Protein AF-W7Y271-F1 (afdb_monomer_lite)

pLDDT: mean 85.47, std 15.24, range [50.41, 98.56]

Structure (mmCIF, N/CA/C/O backbone):
data_AF-W7Y271-F1
#
_entry.id   AF-W7Y271-F1
#
loop_
_atom_site.group_PDB
_atom_site.id
_atom_site.type_symbol
_atom_site.label_atom_id
_atom_site.label_alt_id
_atom_site.label_comp_id
_atom_site.label_asym_id
_atom_site.label_entity_id
_atom_site.label_seq_id
_atom_site.pdbx_PDB_ins_code
_atom_site.Cartn_x
_atom_site.Cartn_y
_atom_site.Cartn_z
_atom_site.occupancy
_atom_site.B_iso_or_equiv
_atom_site.auth_seq_id
_atom_site.auth_comp_id
_atom_site.auth_asym_id
_atom_site.auth_atom_id
_atom_site.pdbx_PDB_model_num
ATOM 1 N N . MET A 1 1 ? -33.314 -39.854 31.613 1.00 50.41 1 MET A N 1
ATOM 2 C CA . MET A 1 1 ? -33.402 -38.382 31.514 1.00 50.41 1 MET A CA 1
ATOM 3 C C . MET A 1 1 ? -32.413 -37.877 30.451 1.00 50.41 1 MET A C 1
ATOM 5 O O . MET A 1 1 ? -31.302 -37.535 30.823 1.00 50.41 1 MET A O 1
ATOM 9 N N . PRO A 1 2 ? -32.744 -37.882 29.140 1.00 54.25 2 PRO A N 1
ATOM 10 C CA . PRO A 1 2 ? -31.857 -37.356 28.090 1.00 54.25 2 PRO A CA 1
ATOM 11 C C . PRO A 1 2 ? -32.349 -36.041 27.446 1.00 54.25 2 PRO A C 1
ATOM 13 O O . PRO A 1 2 ? -31.652 -35.459 26.624 1.00 54.25 2 PRO A O 1
ATOM 16 N N . ALA A 1 3 ? -33.525 -35.533 27.835 1.00 51.41 3 ALA A N 1
ATOM 17 C CA . ALA A 1 3 ? -34.170 -34.383 27.191 1.00 51.41 3 ALA A CA 1
ATOM 18 C C . ALA A 1 3 ? -33.521 -33.014 27.497 1.00 51.41 3 ALA A C 1
ATOM 20 O O . ALA A 1 3 ? -33.899 -32.013 26.899 1.00 51.41 3 ALA A O 1
ATOM 21 N N . MET A 1 4 ? -32.544 -32.951 28.410 1.00 54.25 4 MET A N 1
ATOM 22 C CA . MET A 1 4 ? -31.854 -31.696 28.750 1.00 54.25 4 MET A CA 1
ATOM 23 C C . MET A 1 4 ? -30.697 -31.358 27.798 1.00 54.25 4 MET A C 1
ATOM 25 O O . MET A 1 4 ? -30.295 -30.202 27.723 1.00 54.25 4 MET A O 1
ATOM 29 N N . TRP A 1 5 ? -30.175 -32.333 27.045 1.00 55.41 5 TRP A N 1
ATOM 30 C CA . TRP A 1 5 ? -29.031 -32.119 26.147 1.00 55.41 5 TRP A CA 1
ATOM 31 C C . TRP A 1 5 ? -29.437 -31.639 24.751 1.00 55.41 5 TRP A C 1
ATOM 33 O O . TRP A 1 5 ? -28.717 -30.864 24.129 1.00 55.41 5 TRP A O 1
ATOM 43 N N . THR A 1 6 ? -30.628 -32.018 24.285 1.00 60.03 6 THR A N 1
ATOM 44 C CA . THR A 1 6 ? -31.153 -31.605 22.974 1.00 60.03 6 THR A CA 1
ATOM 45 C C . THR A 1 6 ? -31.549 -30.128 22.930 1.00 60.03 6 THR A C 1
ATOM 47 O O . THR A 1 6 ? -31.514 -29.524 21.863 1.00 60.03 6 THR A O 1
ATOM 50 N N . GLY A 1 7 ? -31.882 -29.526 24.078 1.00 58.91 7 GLY A N 1
ATOM 51 C CA . GLY A 1 7 ? -32.187 -28.095 24.172 1.00 58.91 7 GLY A CA 1
ATOM 52 C C . GLY A 1 7 ? -30.952 -27.202 24.036 1.00 58.91 7 GLY A C 1
ATOM 53 O O . GLY A 1 7 ? -31.026 -26.169 23.385 1.00 58.91 7 GLY A O 1
ATOM 54 N N . LEU A 1 8 ? -29.804 -27.622 24.585 1.00 55.91 8 LEU A N 1
ATOM 55 C CA . LEU A 1 8 ? -28.561 -26.838 24.575 1.00 55.91 8 LEU A CA 1
ATOM 56 C C . LEU A 1 8 ? -27.964 -26.701 23.163 1.00 55.91 8 LEU A C 1
ATOM 58 O O . LEU A 1 8 ? -27.407 -25.663 22.824 1.00 55.91 8 LEU A O 1
ATOM 62 N N . VAL A 1 9 ? -28.112 -27.734 22.327 1.00 61.06 9 VAL A N 1
ATOM 63 C CA . VAL A 1 9 ? -27.599 -27.749 20.945 1.00 61.06 9 VAL A CA 1
ATOM 64 C C . VAL A 1 9 ? -28.416 -26.832 20.025 1.00 61.06 9 VAL A C 1
ATOM 66 O O . VAL A 1 9 ? -27.868 -26.256 19.088 1.00 61.06 9 VAL A O 1
ATOM 69 N N . LEU A 1 10 ? -29.708 -26.634 20.310 1.00 57.09 10 LEU A N 1
ATOM 70 C CA . LEU A 1 10 ? -30.588 -25.794 19.492 1.00 57.09 10 LEU A CA 1
ATOM 71 C C . LEU A 1 10 ? -30.352 -24.289 19.719 1.00 57.09 10 LEU A C 1
ATOM 73 O O . LEU A 1 10 ? -30.566 -23.488 18.812 1.00 57.09 10 LEU A O 1
ATOM 77 N N . THR A 1 11 ? -29.873 -23.892 20.902 1.00 57.78 11 THR A N 1
ATOM 78 C CA . THR A 1 11 ? -29.628 -22.479 21.245 1.00 57.78 11 THR A CA 1
ATOM 79 C C . THR A 1 11 ? -28.359 -21.914 20.600 1.00 57.78 11 THR A C 1
ATOM 81 O O . THR A 1 11 ? -28.270 -20.709 20.382 1.00 57.78 11 THR A O 1
ATOM 84 N N . VAL A 1 12 ? -27.390 -22.770 20.252 1.00 61.66 12 VAL A N 1
ATOM 85 C CA . VAL A 1 12 ? -26.107 -22.363 19.641 1.00 61.66 12 VAL A CA 1
ATOM 86 C C . VAL A 1 12 ? -26.279 -21.872 18.194 1.00 61.66 12 VAL A C 1
ATOM 88 O O . VAL A 1 12 ? -25.456 -21.111 17.702 1.00 61.66 12 VAL A O 1
ATOM 91 N N . PHE A 1 13 ? -27.382 -22.214 17.521 1.00 59.34 13 PHE A N 1
ATOM 92 C CA . PHE A 1 13 ? -27.633 -21.809 16.130 1.00 59.34 13 PHE A CA 1
ATOM 93 C C . PHE A 1 13 ? -28.142 -20.367 15.951 1.00 59.34 13 PHE A C 1
ATOM 95 O O . PHE A 1 13 ? -28.257 -19.905 14.817 1.00 59.34 13 PHE A O 1
ATOM 102 N N . LEU A 1 14 ? -28.457 -19.644 17.033 1.00 56.97 14 LEU A N 1
ATOM 103 C CA . LEU A 1 14 ? -29.085 -18.314 16.959 1.00 56.97 14 LEU A CA 1
ATOM 104 C C . LEU A 1 14 ? -28.114 -17.133 17.103 1.00 56.97 14 LEU A C 1
ATOM 106 O O . LEU A 1 14 ? -28.551 -15.986 17.026 1.00 56.97 14 LEU A O 1
ATOM 110 N N . THR A 1 15 ? -26.805 -17.359 17.240 1.00 60.53 15 THR A N 1
ATOM 111 C CA . THR A 1 15 ? -25.801 -16.282 17.145 1.00 60.53 15 THR A CA 1
ATOM 112 C C . THR A 1 15 ? -25.516 -15.949 15.676 1.00 60.53 15 THR A C 1
ATOM 114 O O . THR A 1 15 ? -24.398 -16.092 15.192 1.00 60.53 15 THR A O 1
ATOM 117 N N . GLY A 1 16 ? -26.559 -15.577 14.932 1.00 64.44 16 GLY A N 1
ATOM 118 C CA . GLY A 1 16 ? -26.483 -15.194 13.525 1.00 64.44 16 GLY A CA 1
ATOM 119 C C . GLY A 1 16 ? -26.403 -13.676 13.358 1.00 64.44 16 GLY A C 1
ATOM 120 O O . GLY A 1 16 ? -27.291 -12.959 13.810 1.00 64.44 16 GLY A O 1
ATOM 121 N N . CYS A 1 17 ? -25.358 -13.219 12.661 1.00 62.41 17 CYS A N 1
ATOM 122 C CA . CYS A 1 17 ? -25.099 -11.852 12.187 1.00 62.41 17 CYS A CA 1
ATOM 123 C C . CYS A 1 17 ? -25.024 -10.735 13.245 1.00 62.41 17 CYS A C 1
ATOM 125 O O . CYS A 1 17 ? -25.985 -9.999 13.482 1.00 62.41 17 CYS A O 1
ATOM 127 N N . ILE A 1 18 ? -23.812 -10.478 13.748 1.00 61.81 18 ILE A N 1
ATOM 128 C CA . ILE A 1 18 ? -23.469 -9.171 14.321 1.00 61.81 18 ILE A CA 1
ATOM 129 C C . ILE A 1 18 ? -23.248 -8.201 13.149 1.00 61.81 18 ILE A C 1
ATOM 131 O O . ILE A 1 18 ? -22.210 -8.218 12.500 1.00 61.81 18 ILE A O 1
ATOM 135 N N . ARG A 1 19 ? -24.238 -7.353 12.844 1.00 67.75 19 ARG A N 1
ATOM 136 C CA . ARG A 1 19 ? -24.049 -6.223 11.917 1.00 67.75 19 ARG A CA 1
ATOM 137 C C . ARG A 1 19 ? -23.401 -5.063 12.666 1.00 67.75 19 ARG A C 1
ATOM 139 O O . ARG A 1 19 ? -24.039 -4.438 13.513 1.00 67.75 19 ARG A O 1
ATOM 146 N N . HIS A 1 20 ? -22.148 -4.768 12.343 1.00 77.75 20 HIS A N 1
ATOM 147 C CA . HIS A 1 20 ? -21.440 -3.613 12.889 1.00 77.75 20 HIS A CA 1
ATOM 148 C C . HIS A 1 20 ? -22.012 -2.320 12.292 1.00 77.75 20 HIS A C 1
ATOM 150 O O . HIS A 1 20 ? -22.191 -2.208 11.079 1.00 77.75 20 HIS A O 1
ATOM 156 N N . LYS A 1 21 ? -22.328 -1.335 13.139 1.00 84.12 21 LYS A N 1
ATOM 157 C CA . LYS A 1 21 ? -22.710 0.003 12.669 1.00 84.12 21 LYS A CA 1
ATOM 158 C C . LYS A 1 21 ? -21.446 0.788 12.345 1.00 84.12 21 LYS A C 1
ATOM 160 O O . LYS A 1 21 ? -20.754 1.217 13.267 1.00 84.12 21 LYS A O 1
ATOM 165 N N . LEU A 1 22 ? -21.173 0.971 11.055 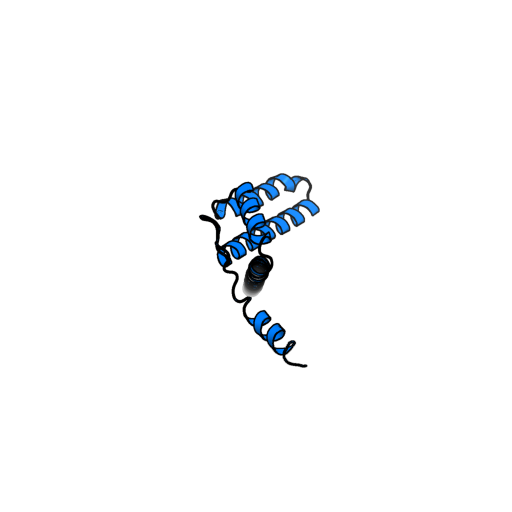1.00 90.12 22 LEU A N 1
ATOM 166 C CA . LEU A 1 22 ? -20.075 1.808 10.582 1.00 90.12 22 LEU A CA 1
ATOM 167 C C . LEU A 1 22 ? -20.323 3.272 11.010 1.00 90.12 22 LEU A C 1
ATOM 169 O O . LEU A 1 22 ? -21.405 3.796 10.726 1.00 90.12 22 LEU A O 1
ATOM 173 N N . PRO A 1 23 ? -19.385 3.925 11.721 1.00 92.88 23 PRO A N 1
ATOM 174 C CA . PRO A 1 23 ? -19.516 5.327 12.086 1.00 92.88 23 PRO A CA 1
ATOM 175 C C . PRO A 1 23 ? -19.576 6.220 10.849 1.00 92.88 23 PRO A C 1
ATOM 177 O O . PRO A 1 23 ? -19.000 5.917 9.805 1.00 92.88 23 PRO A O 1
ATOM 180 N N . GLU A 1 24 ? -20.252 7.357 10.977 1.00 91.62 24 GLU A N 1
ATOM 181 C CA . GLU A 1 24 ? -20.356 8.314 9.881 1.00 91.62 24 GLU A CA 1
ATOM 182 C C . GLU A 1 24 ? -18.971 8.837 9.462 1.00 91.62 24 GLU A C 1
ATOM 184 O O . GLU A 1 24 ? -18.118 9.169 10.293 1.00 91.62 24 GLU A O 1
ATOM 189 N N . GLY A 1 25 ? -18.740 8.881 8.149 1.00 89.62 25 GLY A N 1
ATOM 190 C CA . GLY A 1 25 ? -17.475 9.323 7.565 1.00 89.62 25 GLY A CA 1
ATOM 191 C C . GLY A 1 25 ? -16.325 8.317 7.678 1.00 89.62 25 GLY A C 1
ATOM 192 O O . GLY A 1 25 ? -15.183 8.697 7.424 1.00 89.62 25 GLY A O 1
ATOM 193 N N . PHE A 1 26 ? -16.583 7.066 8.072 1.00 94.75 26 PHE A N 1
ATOM 194 C CA . PHE A 1 26 ? -15.585 5.998 7.989 1.00 94.75 26 PHE A CA 1
ATOM 195 C C . PHE A 1 26 ? -15.650 5.344 6.604 1.00 94.75 26 PHE A C 1
ATOM 197 O O . PHE A 1 26 ? -16.748 5.190 6.062 1.00 94.75 26 PHE A O 1
ATOM 204 N N . PRO A 1 27 ? -14.500 4.966 6.017 1.00 95.75 27 PRO A N 1
ATOM 205 C CA . PRO A 1 27 ? -14.499 4.161 4.807 1.00 95.75 27 PRO A CA 1
ATOM 206 C C . PRO A 1 27 ? -15.152 2.809 5.097 1.00 95.75 27 PRO A C 1
ATOM 208 O O . PRO A 1 27 ? -14.971 2.242 6.180 1.00 95.75 27 PRO A O 1
ATOM 211 N N . ASP A 1 28 ? -15.911 2.304 4.129 1.00 95.50 28 ASP A N 1
ATOM 212 C CA . ASP A 1 28 ? -16.366 0.919 4.153 1.00 95.50 28 ASP A CA 1
ATOM 213 C C . ASP A 1 28 ? -15.183 -0.047 4.001 1.00 95.50 28 ASP A C 1
ATOM 215 O O . ASP A 1 28 ? -14.025 0.363 3.886 1.00 95.50 28 ASP A O 1
ATOM 219 N N . LYS A 1 29 ? -15.483 -1.345 4.059 1.00 95.50 29 LYS A N 1
ATOM 220 C CA . LYS A 1 29 ? -14.482 -2.409 4.053 1.00 95.50 29 LYS A CA 1
ATOM 221 C C . LYS A 1 29 ? -13.540 -2.304 2.851 1.00 95.50 29 LYS A C 1
ATOM 223 O O . LYS A 1 29 ? -12.325 -2.298 3.026 1.00 95.50 29 LYS A O 1
ATOM 228 N N . ASP A 1 30 ? -14.112 -2.188 1.659 1.00 96.88 30 ASP A N 1
ATOM 229 C CA . ASP A 1 30 ? -13.372 -2.243 0.400 1.00 96.88 30 ASP A CA 1
ATOM 230 C C . ASP A 1 30 ? -12.517 -0.981 0.234 1.00 96.88 30 ASP A C 1
ATOM 232 O O . ASP A 1 30 ? -11.323 -1.057 -0.062 1.00 96.88 30 ASP A O 1
ATOM 236 N N . LYS A 1 31 ? -13.078 0.195 0.553 1.00 97.62 31 LYS A N 1
ATOM 237 C CA . LYS A 1 31 ? -12.317 1.447 0.555 1.00 97.62 31 LYS A CA 1
ATOM 238 C C . LYS A 1 31 ? -11.214 1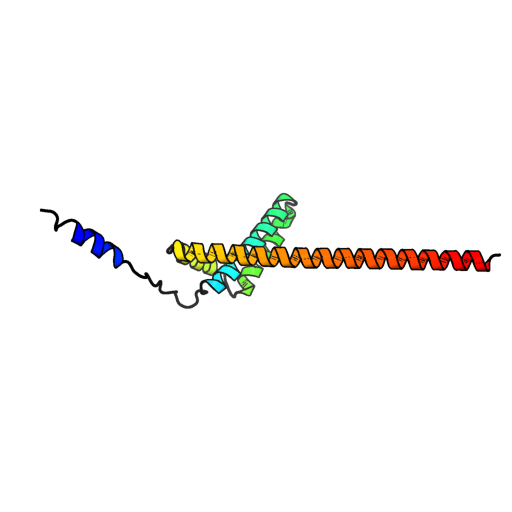.437 1.610 1.00 97.62 31 LYS A C 1
ATOM 240 O O . LYS A 1 31 ? -10.131 1.971 1.375 1.00 97.62 31 LYS A O 1
ATOM 245 N N . PHE A 1 32 ? -11.462 0.858 2.783 1.00 97.75 32 PHE A N 1
ATOM 246 C CA . PHE A 1 32 ? -10.437 0.772 3.817 1.00 97.75 32 PHE A CA 1
ATOM 247 C C . PHE A 1 32 ? -9.315 -0.196 3.428 1.00 97.75 32 PHE A C 1
ATOM 249 O O . PHE A 1 32 ? -8.156 0.109 3.700 1.00 97.75 32 PHE A O 1
ATOM 256 N N . ALA A 1 33 ? -9.623 -1.289 2.725 1.00 98.44 33 ALA A N 1
ATOM 257 C CA . ALA A 1 33 ? -8.622 -2.195 2.167 1.00 98.44 33 ALA A CA 1
ATOM 258 C C . ALA A 1 33 ? -7.720 -1.493 1.139 1.00 98.44 33 ALA A C 1
ATOM 260 O O . ALA A 1 33 ? -6.498 -1.646 1.188 1.00 98.44 33 ALA A O 1
ATOM 261 N N . GLU A 1 34 ? -8.293 -0.657 0.265 1.00 98.00 34 GLU A N 1
ATOM 262 C CA . GLU A 1 34 ? -7.526 0.162 -0.682 1.00 98.00 34 GLU A CA 1
ATOM 263 C C . GLU A 1 34 ? -6.571 1.117 0.051 1.00 98.00 34 GLU A C 1
ATOM 265 O O . GLU A 1 34 ? -5.366 1.117 -0.221 1.00 98.00 34 GLU A O 1
ATOM 270 N N . ILE A 1 35 ? -7.079 1.864 1.037 1.00 97.38 35 ILE A N 1
ATOM 271 C CA . ILE A 1 35 ? -6.278 2.786 1.857 1.00 97.38 35 ILE A CA 1
ATOM 272 C C . ILE A 1 35 ? -5.147 2.032 2.565 1.00 97.38 35 ILE A C 1
ATOM 274 O O . ILE A 1 35 ? -3.990 2.453 2.506 1.00 97.38 35 ILE A O 1
ATOM 278 N N . LEU A 1 36 ? -5.463 0.910 3.217 1.00 97.12 36 LEU A N 1
ATOM 279 C CA . LEU A 1 36 ? -4.500 0.116 3.976 1.00 97.12 36 LEU A CA 1
ATOM 280 C C . LEU A 1 36 ? -3.401 -0.456 3.067 1.00 97.12 36 LEU A C 1
ATOM 282 O O . LEU A 1 36 ? -2.226 -0.433 3.437 1.00 97.12 36 LEU A O 1
ATOM 286 N N . SER A 1 37 ? -3.758 -0.883 1.850 1.00 97.50 37 SER A N 1
ATOM 287 C CA . SER A 1 37 ? -2.799 -1.361 0.847 1.00 97.50 37 SER A CA 1
ATOM 288 C C . SER A 1 37 ? -1.767 -0.285 0.480 1.00 97.50 37 SER A C 1
ATOM 290 O O . SER A 1 37 ? -0.564 -0.552 0.444 1.00 97.50 37 SER A O 1
ATOM 292 N N . GLU A 1 38 ? -2.204 0.960 0.262 1.00 95.75 38 GLU A N 1
ATOM 293 C CA . GLU A 1 38 ? -1.304 2.055 -0.111 1.00 95.75 38 GLU A CA 1
ATOM 294 C C . GLU A 1 38 ? -0.457 2.529 1.067 1.00 95.75 38 GLU A C 1
ATOM 296 O O . GLU A 1 38 ? 0.722 2.845 0.889 1.00 95.75 38 GLU A O 1
ATOM 301 N N . VAL A 1 39 ? -1.026 2.526 2.274 1.00 94.62 39 VAL A N 1
ATOM 302 C CA . VAL A 1 39 ? -0.284 2.825 3.500 1.00 94.62 39 VAL A CA 1
ATOM 303 C C . VAL A 1 39 ? 0.843 1.813 3.707 1.00 94.62 39 VAL A C 1
ATOM 305 O O . VAL A 1 39 ? 1.991 2.220 3.888 1.00 94.62 39 VAL A O 1
ATOM 308 N N . HIS A 1 40 ? 0.573 0.511 3.599 1.00 94.06 40 HIS A N 1
ATOM 309 C CA . HIS A 1 40 ? 1.609 -0.514 3.749 1.00 94.06 40 HIS A CA 1
ATOM 310 C C . HIS A 1 40 ? 2.672 -0.455 2.647 1.00 94.06 40 HIS A C 1
ATOM 312 O O . HIS A 1 40 ? 3.860 -0.645 2.923 1.00 94.06 40 HIS A O 1
ATOM 318 N N . LEU A 1 41 ? 2.288 -0.125 1.411 1.00 93.06 41 LEU A N 1
ATOM 319 C CA . LEU A 1 41 ? 3.246 0.118 0.333 1.00 93.06 41 LEU A CA 1
ATOM 320 C C . LEU A 1 41 ? 4.159 1.317 0.644 1.00 93.06 41 LEU A C 1
ATOM 322 O O . LEU A 1 41 ? 5.376 1.255 0.426 1.00 93.06 41 LEU A O 1
ATOM 326 N N . ALA A 1 42 ? 3.597 2.397 1.193 1.00 90.38 42 ALA A N 1
ATOM 327 C CA . ALA A 1 42 ? 4.371 3.546 1.643 1.00 90.38 42 ALA A CA 1
ATOM 328 C C . ALA A 1 42 ? 5.331 3.175 2.774 1.00 90.38 42 ALA A C 1
ATOM 330 O O . ALA A 1 42 ? 6.520 3.473 2.677 1.00 90.38 42 ALA A O 1
ATOM 331 N N . GLU A 1 43 ? 4.868 2.464 3.800 1.00 87.94 43 GLU A N 1
ATOM 332 C CA . GLU A 1 43 ? 5.708 1.992 4.905 1.00 87.94 43 GLU A CA 1
ATOM 333 C C . GLU A 1 43 ? 6.852 1.091 4.430 1.00 87.94 43 GLU A C 1
ATOM 335 O O . GLU A 1 43 ? 7.998 1.274 4.851 1.00 87.94 43 GLU A O 1
ATOM 340 N N . ALA A 1 44 ? 6.577 0.154 3.520 1.00 88.81 44 ALA A N 1
ATOM 341 C CA . ALA A 1 44 ? 7.593 -0.713 2.931 1.00 88.81 44 ALA A CA 1
ATOM 342 C C . ALA A 1 44 ? 8.664 0.106 2.193 1.00 88.81 44 ALA A C 1
ATOM 344 O O . ALA A 1 44 ? 9.863 -0.086 2.417 1.00 88.81 44 ALA A O 1
ATOM 345 N N . THR A 1 45 ? 8.236 1.087 1.393 1.00 85.06 45 THR A N 1
ATOM 346 C CA . THR A 1 45 ? 9.130 2.004 0.670 1.00 85.06 45 THR A CA 1
ATOM 347 C C . THR A 1 45 ? 9.992 2.815 1.641 1.00 85.06 45 THR A C 1
ATOM 349 O O . THR A 1 45 ? 11.214 2.903 1.492 1.00 85.06 45 THR A O 1
ATOM 352 N N . ILE A 1 46 ? 9.376 3.370 2.687 1.00 83.69 46 ILE A N 1
ATOM 353 C CA . ILE A 1 46 ? 10.050 4.142 3.737 1.00 83.69 46 ILE A CA 1
ATOM 354 C C . ILE A 1 46 ? 11.104 3.290 4.443 1.00 83.69 46 ILE A C 1
ATOM 356 O O . ILE A 1 46 ? 12.238 3.737 4.642 1.00 83.69 46 ILE A O 1
ATOM 360 N N . ASN A 1 47 ? 10.749 2.061 4.814 1.00 82.56 47 ASN A N 1
ATOM 361 C CA . ASN A 1 47 ? 11.645 1.142 5.504 1.00 82.56 47 ASN A CA 1
ATOM 362 C C . ASN A 1 47 ? 12.832 0.744 4.622 1.00 82.56 47 ASN A C 1
ATOM 364 O O . ASN A 1 47 ? 13.972 0.782 5.090 1.00 82.56 47 ASN A O 1
ATOM 368 N N . GLN A 1 48 ? 12.603 0.467 3.338 1.00 81.69 48 GLN A N 1
ATOM 369 C CA . GLN A 1 48 ? 13.670 0.152 2.389 1.00 81.69 48 GLN A CA 1
ATOM 370 C C . GLN A 1 48 ? 14.636 1.334 2.194 1.00 81.69 48 GLN A C 1
ATOM 372 O O . GLN A 1 48 ? 15.856 1.156 2.207 1.00 81.69 48 GLN A O 1
ATOM 377 N N . LEU A 1 49 ? 14.116 2.562 2.087 1.00 78.06 49 LEU A N 1
ATOM 378 C CA . LEU A 1 49 ? 14.939 3.772 1.977 1.00 78.06 49 LEU A CA 1
ATOM 379 C C . LEU A 1 49 ? 15.748 4.049 3.250 1.00 78.06 49 LEU A C 1
ATOM 381 O O . LEU A 1 49 ? 16.911 4.446 3.161 1.00 78.06 49 LEU A O 1
ATOM 385 N N . ARG A 1 50 ? 15.164 3.822 4.435 1.00 72.25 50 ARG A N 1
ATOM 386 C CA . ARG A 1 50 ? 15.848 4.001 5.728 1.00 72.25 50 ARG A CA 1
ATOM 387 C C . ARG A 1 50 ? 17.024 3.047 5.910 1.00 72.25 50 ARG A C 1
ATOM 389 O O . ARG A 1 50 ? 18.036 3.471 6.463 1.00 72.25 50 ARG A O 1
ATOM 396 N N . ILE A 1 51 ? 16.901 1.798 5.457 1.00 68.94 51 ILE A N 1
ATOM 397 C CA . ILE A 1 51 ? 18.003 0.822 5.486 1.00 68.94 51 ILE A CA 1
ATOM 398 C C . ILE A 1 51 ? 19.167 1.309 4.612 1.00 68.94 51 ILE A C 1
ATOM 400 O O . ILE A 1 51 ? 20.327 1.182 4.999 1.00 68.94 51 ILE A O 1
ATOM 404 N N . ASN A 1 52 ? 18.862 1.931 3.471 1.00 65.81 52 ASN A N 1
ATOM 405 C CA . ASN A 1 52 ? 19.864 2.298 2.473 1.00 65.81 52 ASN A CA 1
ATOM 406 C C . ASN A 1 52 ? 20.473 3.702 2.665 1.00 65.81 52 ASN A C 1
ATOM 408 O O . ASN A 1 52 ? 21.539 3.974 2.112 1.00 65.81 52 ASN A O 1
ATOM 412 N N . ASN A 1 53 ? 19.835 4.623 3.405 1.00 63.78 53 ASN A N 1
ATOM 413 C CA . ASN A 1 53 ? 20.373 5.976 3.599 1.00 63.78 53 ASN A CA 1
ATOM 414 C C . ASN A 1 53 ? 19.755 6.736 4.794 1.00 63.78 53 ASN A C 1
ATOM 416 O O . ASN A 1 53 ? 18.549 6.977 4.844 1.00 63.78 53 ASN A O 1
ATOM 420 N N . SER A 1 54 ? 20.591 7.258 5.703 1.00 58.75 54 SER A N 1
ATOM 421 C CA . SER A 1 54 ? 20.150 8.094 6.845 1.00 58.75 54 SER A CA 1
ATOM 422 C C . SER A 1 54 ? 19.480 9.416 6.410 1.00 58.75 54 SER A C 1
ATOM 424 O O . SER A 1 54 ? 18.604 9.941 7.099 1.00 58.75 54 SER A O 1
ATOM 426 N N . ARG A 1 55 ? 19.818 9.925 5.212 1.00 57.19 55 ARG A N 1
ATOM 427 C CA . ARG A 1 55 ? 19.223 11.139 4.616 1.00 57.19 55 ARG A CA 1
ATOM 428 C C . ARG A 1 55 ? 17.806 10.947 4.052 1.00 57.19 55 ARG A C 1
ATOM 430 O O . ARG A 1 55 ? 17.146 11.940 3.779 1.00 57.19 55 ARG A O 1
ATOM 437 N N . GLY A 1 56 ? 17.318 9.710 3.909 1.00 56.09 56 GLY A N 1
ATOM 438 C CA . GLY A 1 56 ? 15.990 9.416 3.347 1.00 56.09 56 GLY A CA 1
ATOM 439 C C . GLY A 1 56 ? 14.815 9.653 4.303 1.00 56.09 56 GLY A C 1
ATOM 440 O O . GLY A 1 56 ? 13.667 9.607 3.874 1.00 56.09 56 GLY A O 1
ATOM 441 N N . LYS A 1 57 ? 15.073 9.920 5.591 1.00 56.94 57 LYS A N 1
ATOM 442 C CA . LYS A 1 57 ? 14.043 9.988 6.644 1.00 56.94 57 LYS A CA 1
ATOM 443 C C . LYS A 1 57 ? 12.945 11.030 6.386 1.00 56.94 57 LYS A C 1
ATOM 445 O O . LYS A 1 57 ? 11.781 10.748 6.647 1.00 56.94 57 LYS A O 1
ATOM 450 N N . THR A 1 58 ? 13.298 12.212 5.883 1.00 61.53 58 THR A N 1
ATOM 451 C CA . THR A 1 58 ? 12.348 13.315 5.653 1.00 61.53 58 THR A CA 1
ATOM 452 C C . THR A 1 58 ? 11.500 13.102 4.401 1.00 61.53 58 THR A C 1
ATOM 454 O O . THR A 1 58 ? 10.285 13.258 4.458 1.00 61.53 58 THR A O 1
ATOM 457 N N . THR A 1 59 ? 12.103 12.675 3.289 1.00 62.78 59 THR A N 1
ATOM 458 C CA . THR A 1 59 ? 11.373 12.373 2.043 1.00 62.78 59 THR A CA 1
ATOM 459 C C . THR A 1 59 ? 10.425 11.189 2.215 1.00 62.78 59 THR A C 1
ATOM 461 O O . THR A 1 59 ? 9.305 11.213 1.715 1.00 62.78 59 THR A O 1
ATOM 464 N N . ALA A 1 60 ? 10.856 10.178 2.965 1.00 61.81 60 ALA A N 1
ATOM 465 C CA . ALA A 1 60 ? 10.077 8.985 3.241 1.00 61.81 60 ALA A CA 1
ATOM 466 C C . ALA A 1 60 ? 8.827 9.312 4.089 1.00 61.81 60 ALA A C 1
ATOM 468 O O . ALA A 1 60 ? 7.719 8.929 3.725 1.00 61.81 60 ALA A O 1
ATOM 469 N N . ASN A 1 61 ? 8.966 10.112 5.153 1.00 69.69 61 ASN A N 1
ATOM 470 C CA . ASN A 1 61 ? 7.823 10.528 5.975 1.00 69.69 61 ASN A CA 1
ATOM 471 C C . ASN A 1 61 ? 6.781 11.346 5.184 1.00 69.69 61 ASN A C 1
ATOM 473 O O . ASN A 1 61 ? 5.580 11.199 5.393 1.00 69.69 61 ASN A O 1
ATOM 477 N N . ASN A 1 62 ? 7.226 12.163 4.222 1.00 78.06 62 ASN A N 1
ATOM 478 C CA . ASN A 1 62 ? 6.320 12.924 3.357 1.00 78.06 62 ASN A CA 1
ATOM 479 C C . ASN A 1 62 ? 5.454 12.024 2.463 1.00 78.06 62 ASN A C 1
ATOM 481 O O . ASN A 1 62 ? 4.329 12.399 2.146 1.00 78.06 62 ASN A O 1
ATOM 485 N N . TYR A 1 63 ? 5.948 10.844 2.074 1.00 80.69 63 TYR A N 1
ATOM 486 C CA . TYR A 1 63 ? 5.186 9.915 1.240 1.00 80.69 63 TYR A CA 1
ATOM 487 C C . TYR A 1 63 ? 4.005 9.291 1.995 1.00 80.69 63 TYR A C 1
ATOM 489 O O . TYR A 1 63 ? 2.906 9.232 1.455 1.00 80.69 63 TYR A O 1
ATOM 497 N N . TYR A 1 64 ? 4.189 8.924 3.268 1.00 86.69 64 TYR A N 1
ATOM 498 C CA . TYR A 1 64 ? 3.092 8.448 4.121 1.00 86.69 64 TYR A CA 1
ATOM 499 C C . TYR A 1 64 ? 1.981 9.502 4.257 1.00 86.69 64 TYR A C 1
ATOM 501 O O . TYR A 1 64 ? 0.809 9.218 4.016 1.00 86.69 64 TYR A O 1
ATOM 509 N N . HIS A 1 65 ? 2.351 10.752 4.560 1.00 89.00 65 HIS A N 1
ATOM 510 C CA . HIS A 1 65 ? 1.380 11.847 4.650 1.00 89.00 65 HIS A CA 1
ATOM 511 C C . HIS A 1 65 ? 0.689 12.137 3.312 1.00 89.00 65 HIS A C 1
ATOM 513 O O . HIS A 1 65 ? -0.499 12.448 3.296 1.00 89.00 65 HIS A O 1
ATOM 519 N N . TYR A 1 66 ? 1.409 12.009 2.195 1.00 90.88 66 TYR A N 1
ATOM 520 C CA . TYR A 1 66 ? 0.836 12.144 0.858 1.00 90.88 66 TYR A CA 1
ATOM 521 C C . TYR A 1 66 ? -0.231 11.077 0.575 1.00 90.88 66 TYR A C 1
ATOM 523 O O . TYR A 1 66 ? -1.301 11.414 0.070 1.00 90.88 66 TYR A O 1
ATOM 531 N N . VAL A 1 67 ? 0.024 9.815 0.941 1.00 93.50 67 VAL A N 1
ATOM 532 C CA . VAL A 1 67 ? -0.958 8.732 0.780 1.00 93.50 67 VAL A CA 1
ATOM 533 C C . VAL A 1 67 ? -2.220 9.016 1.589 1.00 93.50 67 VAL A C 1
ATOM 535 O O . VAL A 1 67 ? -3.311 8.927 1.042 1.00 93.50 67 VAL A O 1
ATOM 538 N N . LEU A 1 68 ? -2.103 9.433 2.852 1.00 94.50 68 LEU A N 1
ATOM 539 C CA . LEU A 1 68 ? -3.283 9.780 3.654 1.00 94.50 68 LEU A CA 1
ATOM 540 C C . LEU A 1 68 ? -4.064 10.964 3.062 1.00 94.50 68 LEU A C 1
ATOM 542 O O . LEU A 1 68 ? -5.292 10.918 2.983 1.00 94.50 68 LEU A O 1
ATOM 546 N N . ALA A 1 69 ? -3.357 11.990 2.580 1.00 94.75 69 ALA A N 1
ATOM 547 C CA . ALA A 1 69 ? -3.975 13.158 1.960 1.00 94.75 69 ALA A CA 1
ATOM 548 C C . ALA A 1 69 ? -4.754 12.817 0.677 1.00 94.75 69 ALA A C 1
ATOM 550 O O . ALA A 1 69 ? -5.769 13.454 0.411 1.00 94.75 69 ALA A O 1
ATOM 551 N N . LYS A 1 70 ? -4.341 11.793 -0.088 1.00 95.62 70 LYS A N 1
ATOM 552 C CA . LYS A 1 70 ? -5.083 11.297 -1.267 1.00 95.62 70 LYS A CA 1
ATOM 553 C C . LYS A 1 70 ? -6.512 10.848 -0.920 1.00 95.62 70 LYS A C 1
ATOM 555 O O . LYS A 1 70 ? -7.386 10.907 -1.780 1.00 95.62 70 LYS A O 1
ATOM 560 N N . TYR A 1 71 ? -6.748 10.426 0.321 1.00 95.62 71 TYR A N 1
ATOM 561 C CA . TYR A 1 71 ? -8.051 9.968 0.812 1.00 95.62 71 TYR A CA 1
ATOM 562 C C . TYR A 1 71 ? -8.719 10.955 1.776 1.00 95.62 71 TYR A C 1
ATOM 564 O O . TYR A 1 71 ? -9.635 10.562 2.499 1.00 95.62 71 TYR A O 1
ATOM 572 N N . ASP A 1 72 ? -8.259 12.209 1.816 1.00 95.31 72 ASP A N 1
ATOM 573 C CA . ASP A 1 72 ? -8.731 13.238 2.752 1.00 95.31 72 ASP A CA 1
ATOM 574 C C . ASP A 1 72 ? -8.601 12.821 4.233 1.00 95.31 72 ASP A C 1
ATOM 576 O O . ASP A 1 72 ? -9.412 13.189 5.087 1.00 95.31 72 ASP A O 1
ATOM 580 N N . LEU A 1 73 ? -7.565 12.037 4.558 1.00 95.31 73 LEU A N 1
ATOM 581 C CA . LEU A 1 73 ? -7.293 11.563 5.913 1.00 95.31 73 LEU A CA 1
ATOM 582 C C . LEU A 1 73 ? -6.137 12.326 6.561 1.00 95.31 73 LEU A C 1
ATOM 584 O O . LEU A 1 73 ? -5.081 12.550 5.970 1.00 95.31 73 LEU A O 1
ATOM 588 N N . THR A 1 74 ? -6.315 12.662 7.838 1.00 94.69 74 THR A N 1
ATOM 589 C CA . THR A 1 74 ? -5.201 12.971 8.740 1.00 94.69 74 THR A CA 1
ATOM 590 C C . THR A 1 74 ? -4.686 11.680 9.375 1.00 94.69 74 THR A C 1
ATOM 592 O O . THR A 1 74 ? -5.405 10.681 9.428 1.00 94.69 74 THR A O 1
ATOM 595 N N . GLN A 1 75 ? -3.462 11.700 9.908 1.00 92.19 75 GLN A N 1
ATOM 596 C CA . GLN A 1 75 ? -2.924 10.560 10.659 1.00 92.19 75 GLN A CA 1
ATOM 597 C C . GLN A 1 75 ? -3.829 10.191 11.844 1.00 92.19 75 GLN A C 1
ATOM 599 O O . GLN A 1 75 ? -4.208 9.039 11.995 1.00 92.19 75 GLN A O 1
ATOM 604 N N . GLU A 1 76 ? -4.281 11.184 12.610 1.00 95.31 76 GLU A N 1
ATOM 605 C CA . GLU A 1 76 ? -5.198 10.985 13.740 1.00 95.31 76 GLU A CA 1
ATOM 606 C C . GLU A 1 76 ? -6.521 10.329 13.312 1.00 95.31 76 GLU A C 1
ATOM 608 O O . GLU A 1 76 ? -7.049 9.448 13.997 1.00 95.31 76 GLU A O 1
ATOM 613 N N . LYS A 1 77 ? -7.068 10.738 12.157 1.00 95.69 77 LYS A N 1
ATOM 614 C CA . LYS A 1 77 ? -8.295 10.154 11.611 1.00 95.69 77 LYS A CA 1
ATOM 615 C C . LYS A 1 77 ? -8.063 8.714 11.163 1.0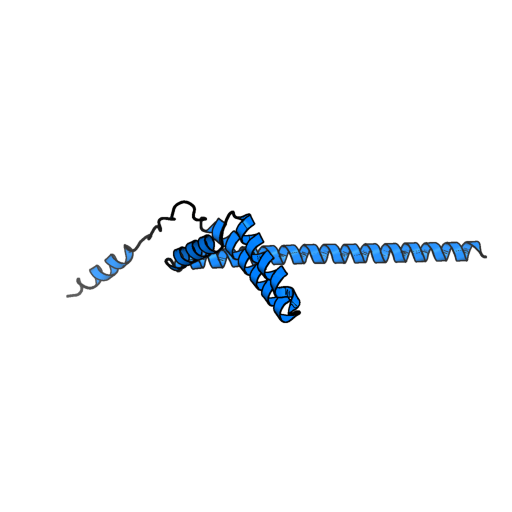0 95.69 77 LYS A C 1
ATOM 617 O O . LYS A 1 77 ? -8.904 7.867 11.452 1.00 95.69 77 LYS A O 1
ATOM 622 N N . PHE A 1 78 ? -6.940 8.438 10.502 1.00 96.38 78 PHE A N 1
ATOM 623 C CA . PHE A 1 78 ? -6.550 7.087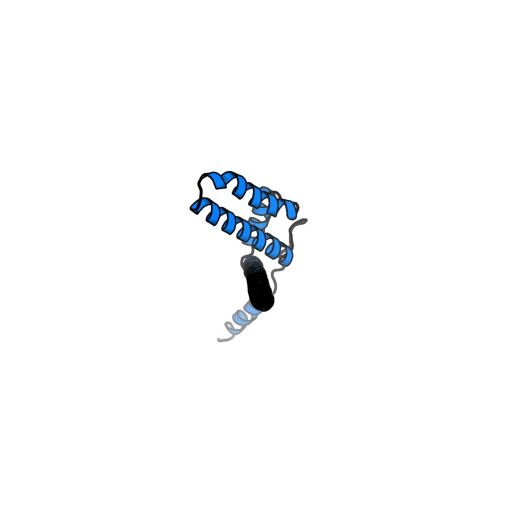 10.110 1.00 96.38 78 PHE A CA 1
ATOM 624 C C . PHE A 1 78 ? -6.388 6.171 11.330 1.00 96.38 78 PHE A C 1
ATOM 626 O O . PHE A 1 78 ? -7.029 5.125 11.380 1.00 96.38 78 PHE A O 1
ATOM 633 N N . ASP A 1 79 ? -5.651 6.601 12.355 1.00 96.06 79 ASP A N 1
ATOM 634 C CA . ASP A 1 79 ? -5.450 5.839 13.595 1.00 96.06 79 ASP A CA 1
ATOM 635 C C . ASP A 1 79 ? -6.786 5.541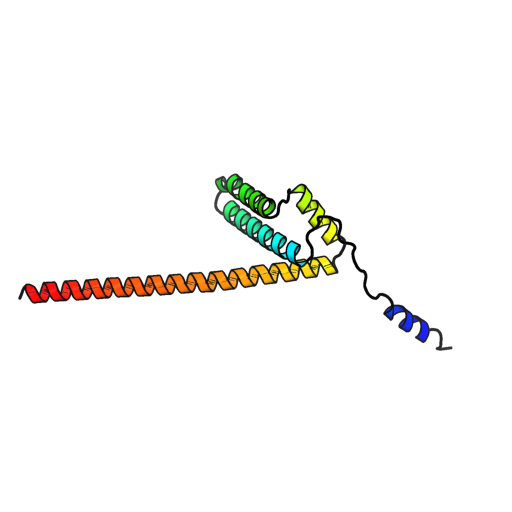 14.296 1.00 96.06 79 ASP A C 1
ATOM 637 O O . ASP A 1 79 ? -7.021 4.436 14.790 1.00 96.06 79 ASP A O 1
ATOM 641 N N . THR A 1 80 ? -7.710 6.506 14.277 1.00 96.88 80 THR A N 1
ATOM 642 C CA . THR A 1 80 ? -9.071 6.328 14.803 1.00 96.88 80 THR A CA 1
ATOM 643 C C . THR A 1 80 ? -9.855 5.273 14.012 1.00 96.88 80 THR A C 1
ATOM 645 O O . THR A 1 80 ? -10.557 4.454 14.609 1.00 96.88 80 THR A O 1
ATOM 648 N N . ILE A 1 81 ? -9.742 5.279 12.679 1.00 97.12 81 ILE A N 1
ATOM 649 C CA . ILE A 1 81 ? -10.387 4.293 11.801 1.00 97.12 81 ILE A CA 1
ATOM 650 C C . ILE A 1 81 ? -9.812 2.898 12.063 1.00 97.12 81 ILE A C 1
ATOM 652 O O . ILE A 1 81 ? -10.581 1.970 12.313 1.00 97.12 81 ILE A O 1
ATOM 656 N N . VAL A 1 82 ? -8.483 2.760 12.087 1.00 96.94 82 VAL A N 1
ATOM 657 C CA . VAL A 1 82 ? -7.792 1.497 12.393 1.00 96.94 82 VAL A CA 1
ATOM 658 C C . VAL A 1 82 ? -8.261 0.950 13.737 1.00 96.94 82 VAL A C 1
ATOM 660 O O . VAL A 1 82 ? -8.705 -0.193 13.815 1.00 96.94 82 VAL A O 1
ATOM 663 N N . ASN A 1 83 ? -8.238 1.770 14.791 1.00 97.25 83 ASN A N 1
ATOM 664 C CA . ASN A 1 83 ? -8.639 1.342 16.129 1.00 97.25 83 ASN A CA 1
ATOM 665 C C . ASN A 1 83 ? -10.102 0.870 16.191 1.00 97.25 83 ASN A C 1
ATOM 667 O O . ASN A 1 83 ? -10.416 -0.068 16.922 1.00 97.25 83 ASN A O 1
ATOM 671 N N . TRP A 1 84 ? -11.002 1.483 15.417 1.00 96.62 84 TRP A N 1
ATOM 672 C CA . TRP A 1 84 ? -12.386 1.017 15.322 1.00 96.62 84 TRP A CA 1
ATOM 673 C C . TRP A 1 84 ? -12.487 -0.347 14.635 1.00 96.62 84 TRP A C 1
ATOM 675 O O . TRP A 1 84 ? -13.160 -1.233 15.158 1.00 96.62 84 TRP A O 1
ATOM 685 N N . TYR A 1 85 ? -11.801 -0.535 13.503 1.00 96.31 85 TYR A N 1
ATOM 686 C CA . TYR A 1 85 ? -11.799 -1.811 12.785 1.00 96.31 85 TYR A CA 1
ATOM 687 C C . TYR A 1 85 ? -11.175 -2.938 13.623 1.00 96.31 85 TYR A C 1
ATOM 689 O O . TYR A 1 85 ? -11.712 -4.041 13.645 1.00 96.31 85 TYR A O 1
ATOM 697 N N . LEU A 1 86 ? -10.122 -2.654 14.398 1.00 95.38 86 LEU A N 1
ATOM 698 C CA . LEU A 1 86 ? -9.522 -3.607 15.345 1.00 95.38 86 LEU A CA 1
ATOM 699 C C . LEU A 1 86 ? -10.499 -4.082 16.437 1.00 95.38 86 LEU A C 1
ATOM 701 O O . LEU A 1 86 ? -10.309 -5.157 17.003 1.00 95.38 86 LEU A O 1
ATOM 705 N N . GLY A 1 87 ? -11.564 -3.322 16.713 1.00 95.19 87 GLY A N 1
ATOM 706 C CA . GLY A 1 87 ? -12.657 -3.743 17.594 1.00 95.19 87 GLY A CA 1
ATOM 707 C C . GLY A 1 87 ? -13.518 -4.879 17.025 1.00 95.19 87 GLY A C 1
ATOM 708 O O . GLY A 1 87 ? -14.304 -5.472 17.766 1.00 95.19 87 GLY A O 1
ATOM 709 N N . TYR A 1 88 ? -13.361 -5.204 15.738 1.00 94.62 88 TYR A N 1
ATOM 710 C CA . TYR A 1 88 ? -14.123 -6.224 15.018 1.00 94.62 88 TYR A CA 1
ATOM 711 C C . TYR A 1 88 ? -13.173 -7.151 14.240 1.00 94.62 88 TYR A C 1
ATOM 713 O O . TYR A 1 88 ? -13.000 -6.982 13.033 1.00 94.62 88 TYR A O 1
ATOM 721 N N . PRO A 1 89 ? -12.550 -8.143 14.908 1.00 93.06 89 PRO A N 1
ATOM 722 C CA . PRO A 1 89 ? -11.476 -8.945 14.319 1.00 93.06 89 PRO A CA 1
ATOM 723 C C . PRO A 1 89 ? -11.839 -9.657 13.011 1.00 93.06 89 PRO A C 1
ATOM 725 O O . PRO A 1 89 ? -11.019 -9.683 12.102 1.00 93.06 89 PRO A O 1
ATOM 728 N N . GLU A 1 90 ? -13.057 -10.196 12.888 1.00 93.88 90 GLU A N 1
ATOM 729 C CA . GLU A 1 90 ? -13.518 -10.851 11.652 1.00 93.88 90 GLU A CA 1
ATOM 730 C C . GLU A 1 90 ? -13.597 -9.856 10.484 1.00 93.88 90 GLU A C 1
ATOM 732 O O . GLU A 1 90 ? -13.045 -10.111 9.418 1.00 93.88 90 GLU A O 1
ATOM 737 N N . LEU A 1 91 ? -14.191 -8.678 10.710 1.00 94.56 91 LEU A N 1
ATOM 738 C CA . LEU A 1 91 ? -14.269 -7.618 9.703 1.00 94.56 91 LEU A CA 1
ATOM 739 C C . LEU A 1 91 ? -12.877 -7.096 9.321 1.00 94.56 91 LEU A C 1
ATOM 741 O O . LEU A 1 91 ? -12.610 -6.855 8.147 1.00 94.56 91 LEU A O 1
ATOM 745 N N . TYR A 1 92 ? -11.986 -6.908 10.297 1.00 96.12 92 TYR A N 1
ATOM 746 C CA . TYR A 1 92 ? -10.622 -6.457 10.025 1.00 96.12 92 TYR A CA 1
ATOM 747 C C . TYR A 1 92 ? -9.810 -7.501 9.256 1.00 96.12 92 TYR A C 1
ATOM 749 O O . TYR A 1 92 ? -9.033 -7.130 8.380 1.00 96.12 92 TYR A O 1
ATOM 757 N N . GLN A 1 93 ? -10.018 -8.791 9.531 1.00 96.94 93 GLN A N 1
ATOM 758 C CA . GLN A 1 93 ? -9.393 -9.860 8.758 1.00 96.94 93 GLN A CA 1
ATOM 759 C C . GLN A 1 93 ? -9.821 -9.797 7.290 1.00 96.94 93 GLN A C 1
ATOM 761 O O . GLN A 1 93 ? -8.963 -9.875 6.417 1.00 96.94 93 GLN A O 1
ATOM 766 N N . GLU A 1 94 ? -11.109 -9.571 7.006 1.00 97.12 94 GLU A N 1
ATOM 767 C CA . GLU A 1 94 ? -11.568 -9.402 5.623 1.00 97.12 94 GLU A CA 1
ATOM 768 C C . GLU A 1 94 ? -10.916 -8.192 4.932 1.00 97.12 94 GLU A C 1
ATOM 770 O O . GLU A 1 94 ? -10.517 -8.295 3.775 1.00 97.12 94 GLU A O 1
ATOM 775 N N . VAL A 1 95 ? -10.781 -7.054 5.628 1.00 98.19 95 VAL A N 1
ATOM 776 C CA . VAL A 1 95 ? -10.052 -5.879 5.104 1.00 98.19 95 VAL A CA 1
ATOM 777 C C . VAL A 1 95 ? -8.601 -6.238 4.793 1.00 98.19 95 VAL A C 1
ATOM 779 O O . VAL A 1 95 ? -8.058 -5.820 3.771 1.00 98.19 95 VAL A O 1
ATOM 782 N N . TYR A 1 96 ? -7.957 -6.989 5.685 1.00 97.38 96 TYR A N 1
ATOM 783 C CA . TYR A 1 96 ? -6.556 -7.356 5.545 1.00 97.38 96 TYR A CA 1
ATOM 784 C C . TYR A 1 96 ? -6.338 -8.300 4.358 1.00 97.38 96 TYR A C 1
ATOM 786 O O . TYR A 1 96 ? -5.456 -8.046 3.536 1.00 97.38 96 TYR A O 1
ATOM 794 N N . ASP A 1 97 ? -7.177 -9.328 4.222 1.00 98.25 97 ASP A N 1
ATOM 795 C CA . ASP A 1 97 ? -7.141 -10.270 3.100 1.00 98.25 97 ASP A CA 1
ATOM 796 C C . ASP A 1 97 ? -7.353 -9.541 1.763 1.00 98.25 97 ASP A C 1
ATOM 798 O O . ASP A 1 97 ? -6.600 -9.756 0.809 1.00 98.25 97 ASP A O 1
ATOM 802 N N . GLU A 1 98 ? -8.304 -8.604 1.715 1.00 98.56 98 GLU A N 1
ATOM 803 C CA . GLU A 1 98 ? -8.543 -7.761 0.541 1.00 98.56 98 GLU A CA 1
ATOM 804 C C . GLU A 1 98 ? -7.336 -6.854 0.241 1.00 98.56 98 GLU A C 1
ATOM 806 O O . GLU A 1 98 ? -6.898 -6.743 -0.903 1.00 98.56 98 GLU A O 1
ATOM 811 N N . SER A 1 99 ? -6.711 -6.263 1.265 1.00 98.31 99 SER A N 1
ATOM 812 C CA . SER A 1 99 ? -5.514 -5.432 1.075 1.00 98.31 99 SER A CA 1
ATOM 813 C C . SER A 1 99 ? -4.338 -6.226 0.487 1.00 98.31 99 SER A C 1
ATOM 815 O O . SER A 1 99 ? -3.600 -5.710 -0.358 1.00 98.31 99 SER A O 1
ATOM 817 N N . ILE A 1 100 ? -4.185 -7.500 0.874 1.00 98.12 100 ILE A N 1
ATOM 818 C CA . ILE A 1 100 ? -3.186 -8.412 0.304 1.00 98.12 100 ILE A CA 1
ATOM 819 C C . ILE A 1 100 ? -3.523 -8.728 -1.153 1.00 98.12 100 ILE A C 1
ATOM 821 O O . ILE A 1 100 ? -2.615 -8.755 -1.992 1.00 98.12 100 ILE A O 1
ATOM 825 N N . ALA A 1 101 ? -4.797 -8.969 -1.467 1.00 98.50 101 ALA A N 1
ATOM 826 C CA . ALA A 1 101 ? -5.241 -9.222 -2.833 1.00 98.50 101 ALA A CA 1
ATOM 827 C C . ALA A 1 101 ? -4.912 -8.030 -3.747 1.00 98.50 101 ALA A C 1
ATOM 829 O O . ALA A 1 101 ? -4.247 -8.220 -4.768 1.00 98.50 101 ALA A O 1
ATOM 830 N N . ILE A 1 102 ? -5.244 -6.806 -3.318 1.00 98.44 102 ILE A N 1
ATOM 831 C CA . ILE A 1 102 ? -4.924 -5.560 -4.035 1.00 98.44 102 ILE A CA 1
ATOM 832 C C . ILE A 1 102 ? -3.412 -5.428 -4.271 1.00 98.44 102 ILE A C 1
ATOM 834 O O . ILE A 1 102 ? -2.971 -5.123 -5.380 1.00 98.44 102 ILE A O 1
ATOM 838 N N . LEU A 1 103 ? -2.586 -5.667 -3.245 1.00 97.88 103 LEU A N 1
ATOM 839 C CA . LEU A 1 103 ? -1.125 -5.602 -3.383 1.00 97.88 103 LEU A CA 1
ATOM 840 C C . LEU A 1 103 ? -0.585 -6.661 -4.350 1.00 97.88 103 LEU A C 1
ATOM 842 O O . LEU A 1 103 ? 0.317 -6.372 -5.138 1.00 97.88 103 LEU A O 1
ATOM 846 N N . SER A 1 104 ? -1.138 -7.871 -4.306 1.00 97.94 104 SER A N 1
ATOM 847 C CA . SER A 1 104 ? -0.733 -8.979 -5.176 1.00 97.94 104 SER A CA 1
ATOM 848 C C . SER A 1 104 ? -1.073 -8.697 -6.638 1.00 97.94 104 SER A C 1
ATOM 850 O O . SER A 1 104 ? -0.263 -8.967 -7.528 1.00 97.94 104 SER A O 1
ATOM 852 N N . GLU A 1 105 ? -2.246 -8.118 -6.892 1.00 98.00 105 GLU A N 1
ATOM 853 C CA . GLU A 1 105 ? -2.657 -7.684 -8.225 1.00 98.00 105 GLU A CA 1
ATOM 854 C C . GLU A 1 105 ? -1.726 -6.592 -8.758 1.00 98.00 105 GLU A C 1
ATOM 856 O O . GLU A 1 105 ? -1.119 -6.780 -9.816 1.00 98.00 105 GLU A O 1
ATOM 861 N N . LYS A 1 106 ? -1.502 -5.522 -7.981 1.00 96.69 106 LYS A N 1
ATOM 862 C CA . LYS A 1 106 ? -0.567 -4.438 -8.337 1.00 96.69 106 LYS A CA 1
ATOM 863 C C . LYS A 1 106 ? 0.840 -4.967 -8.631 1.00 96.69 106 LYS A C 1
ATOM 865 O O . LYS A 1 106 ? 1.482 -4.549 -9.594 1.00 96.69 106 LYS A O 1
ATOM 870 N N . GLN A 1 107 ? 1.325 -5.925 -7.840 1.00 96.19 107 GLN A N 1
ATOM 871 C CA . GLN A 1 107 ? 2.624 -6.553 -8.073 1.00 96.19 107 GLN A CA 1
ATOM 872 C C . GLN A 1 107 ? 2.658 -7.327 -9.397 1.00 96.19 107 GLN A C 1
ATOM 874 O O . GLN A 1 107 ? 3.631 -7.220 -10.148 1.00 96.19 107 GLN A O 1
ATOM 879 N N . ALA A 1 108 ? 1.616 -8.103 -9.697 1.00 97.94 108 ALA A N 1
ATOM 880 C CA . ALA A 1 108 ? 1.528 -8.853 -10.944 1.00 97.94 108 ALA A CA 1
ATOM 881 C C . ALA A 1 108 ? 1.449 -7.922 -12.164 1.00 97.94 108 ALA A C 1
ATOM 883 O O . ALA A 1 108 ? 2.067 -8.204 -13.192 1.00 97.94 108 ALA A O 1
ATOM 884 N N . GLU A 1 109 ? 0.723 -6.809 -12.060 1.00 97.69 109 GLU A N 1
ATOM 885 C CA . GLU A 1 109 ? 0.660 -5.776 -13.097 1.00 97.69 109 GLU A CA 1
ATOM 886 C C . GLU A 1 109 ? 2.030 -5.153 -13.365 1.00 97.69 109 GLU A C 1
ATOM 888 O O . GLU A 1 109 ? 2.495 -5.186 -14.507 1.00 97.69 109 GLU A O 1
ATOM 893 N N . TRP A 1 110 ? 2.729 -4.694 -12.322 1.00 97.12 110 TRP A N 1
ATOM 894 C CA . TRP A 1 110 ? 4.077 -4.136 -12.462 1.00 97.12 110 TRP A CA 1
ATOM 895 C C . TRP A 1 110 ? 5.062 -5.122 -13.086 1.00 97.12 110 TRP A C 1
ATOM 897 O O . TRP A 1 110 ? 5.854 -4.741 -13.944 1.00 97.12 110 TRP A O 1
ATOM 907 N N . GLN A 1 111 ? 5.009 -6.403 -12.717 1.00 97.06 111 GLN A N 1
ATOM 908 C CA . GLN A 1 111 ? 5.878 -7.418 -13.320 1.00 97.06 111 GLN A CA 1
ATOM 909 C C . GLN A 1 111 ? 5.619 -7.601 -14.820 1.00 97.06 111 GLN A C 1
ATOM 911 O O . GLN A 1 111 ? 6.564 -7.783 -15.592 1.00 97.06 111 GLN A O 1
ATOM 916 N N . ARG A 1 112 ? 4.353 -7.546 -15.253 1.00 97.75 112 ARG A N 1
ATOM 917 C CA . ARG A 1 112 ? 4.000 -7.622 -16.679 1.00 97.75 112 ARG A CA 1
ATOM 918 C C . ARG A 1 112 ? 4.476 -6.385 -17.432 1.00 97.75 112 ARG A C 1
ATOM 920 O O . ARG A 1 112 ? 5.014 -6.528 -18.528 1.00 97.75 112 ARG A O 1
ATOM 927 N N . GLU A 1 113 ? 4.302 -5.202 -16.848 1.00 97.69 113 GLU A N 1
ATOM 928 C CA . GLU A 1 113 ? 4.739 -3.937 -17.441 1.00 97.69 113 GLU A CA 1
ATOM 929 C C . GLU A 1 113 ? 6.262 -3.898 -17.611 1.00 97.69 113 GLU A C 1
ATOM 931 O O . GLU A 1 113 ? 6.748 -3.680 -18.720 1.00 97.69 113 GLU A O 1
ATOM 936 N N . VAL A 1 114 ? 7.015 -4.212 -16.551 1.00 97.56 114 VAL A N 1
ATOM 937 C CA . VAL A 1 114 ? 8.486 -4.268 -16.580 1.00 97.56 114 VAL A CA 1
ATOM 938 C C . VAL A 1 114 ? 8.973 -5.242 -17.646 1.00 97.56 114 VAL A C 1
ATOM 940 O O . VAL A 1 114 ? 9.801 -4.874 -18.477 1.00 97.56 114 VAL A O 1
ATOM 943 N N . LYS A 1 115 ? 8.406 -6.452 -17.698 1.00 97.88 115 LYS A N 1
ATOM 944 C CA . LYS A 1 115 ? 8.751 -7.435 -18.730 1.00 97.88 115 LYS A CA 1
ATOM 945 C C . LYS A 1 115 ? 8.475 -6.901 -20.140 1.00 97.88 115 LYS A C 1
ATOM 947 O O . LYS A 1 115 ? 9.294 -7.073 -21.040 1.00 97.88 115 LYS A O 1
ATOM 952 N N . GLY A 1 116 ? 7.334 -6.241 -20.341 1.00 97.62 116 GLY A N 1
ATOM 953 C CA . GLY A 1 116 ? 6.981 -5.634 -21.624 1.00 97.62 116 GLY A CA 1
ATOM 954 C C . GLY A 1 116 ? 7.983 -4.561 -22.060 1.00 97.62 116 GLY A C 1
ATOM 955 O O . GLY A 1 116 ? 8.390 -4.540 -23.223 1.00 97.62 116 GLY A O 1
ATOM 956 N N . ILE A 1 117 ? 8.418 -3.716 -21.124 1.00 97.88 117 ILE A N 1
ATOM 957 C CA . ILE A 1 117 ? 9.434 -2.682 -21.352 1.00 97.88 117 ILE A CA 1
ATOM 958 C C . ILE A 1 117 ? 10.784 -3.320 -21.698 1.00 97.88 117 ILE A C 1
ATOM 960 O O . ILE A 1 117 ? 11.409 -2.928 -22.681 1.00 97.88 117 ILE A O 1
ATOM 964 N N . GLU A 1 118 ? 11.223 -4.334 -20.952 1.00 97.50 118 GLU A N 1
ATOM 965 C CA . GLU A 1 118 ? 12.484 -5.042 -21.213 1.00 97.50 118 GLU A CA 1
ATOM 966 C C . GLU A 1 118 ? 12.508 -5.672 -22.611 1.00 97.50 118 GLU A C 1
ATOM 968 O O . GLU A 1 118 ? 13.487 -5.541 -23.350 1.00 97.50 118 GLU A O 1
ATOM 973 N N . GLU A 1 119 ? 11.405 -6.298 -23.022 1.00 98.00 119 GLU A N 1
ATOM 974 C CA . GLU A 1 119 ? 11.274 -6.860 -24.363 1.00 98.00 119 GLU A CA 1
ATOM 975 C C . GLU A 1 119 ? 11.298 -5.783 -25.458 1.00 98.00 119 GLU A C 1
ATOM 977 O O . GLU A 1 119 ? 11.861 -6.009 -26.531 1.00 98.00 119 GLU A O 1
ATOM 982 N N . GLN A 1 120 ? 10.691 -4.615 -25.218 1.00 97.62 120 GLN A N 1
ATOM 983 C CA . GLN A 1 120 ? 10.748 -3.483 -26.148 1.00 97.62 120 GLN A CA 1
ATOM 984 C C . GLN A 1 120 ? 12.175 -2.949 -26.282 1.00 97.62 120 GLN A C 1
ATOM 986 O O . GLN A 1 120 ? 12.666 -2.819 -27.402 1.00 97.62 120 GLN A O 1
ATOM 991 N N . ILE A 1 121 ? 12.860 -2.725 -25.159 1.00 98.12 121 ILE A N 1
ATOM 992 C CA . ILE A 1 121 ? 14.250 -2.260 -25.128 1.00 98.12 121 ILE A CA 1
ATOM 993 C C . ILE A 1 121 ? 15.155 -3.230 -25.893 1.00 98.12 121 ILE A C 1
ATOM 995 O O . ILE A 1 121 ? 15.982 -2.805 -26.702 1.00 98.12 121 ILE A O 1
ATOM 999 N N . GLU A 1 122 ? 14.980 -4.536 -25.693 1.00 97.81 122 GLU A N 1
ATOM 1000 C CA . GLU A 1 122 ? 15.779 -5.545 -26.384 1.00 97.81 122 GLU A CA 1
ATOM 1001 C C . GLU A 1 122 ? 15.489 -5.588 -27.892 1.00 97.81 122 GLU A C 1
ATOM 1003 O O . GLU A 1 122 ? 16.415 -5.725 -28.698 1.00 97.81 122 GLU A O 1
ATOM 1008 N N . ARG A 1 123 ? 14.224 -5.429 -28.305 1.00 97.56 123 ARG A N 1
ATOM 1009 C CA . ARG A 1 123 ? 13.865 -5.314 -29.729 1.00 97.56 123 ARG A CA 1
ATOM 1010 C C . ARG A 1 123 ? 14.514 -4.089 -30.364 1.00 97.56 123 ARG A C 1
ATOM 1012 O O . ARG A 1 123 ? 15.170 -4.218 -31.395 1.00 97.56 123 ARG A O 1
ATOM 1019 N N . GLU A 1 124 ? 14.410 -2.930 -29.724 1.00 97.69 124 GLU A N 1
ATOM 1020 C CA . GLU A 1 124 ? 15.036 -1.700 -30.211 1.00 97.69 124 GLU A CA 1
ATOM 1021 C C . GLU A 1 124 ? 16.560 -1.814 -30.295 1.00 97.69 124 GLU A C 1
ATOM 1023 O O . GLU A 1 124 ? 17.166 -1.333 -31.257 1.00 97.69 124 GLU A O 1
ATOM 1028 N N . ARG A 1 125 ? 17.196 -2.459 -29.309 1.00 97.44 125 ARG A N 1
ATOM 1029 C CA . ARG A 1 125 ? 18.642 -2.708 -29.315 1.00 97.44 125 ARG A CA 1
ATOM 1030 C C . ARG A 1 125 ? 19.044 -3.534 -30.536 1.00 97.44 125 ARG A C 1
ATOM 1032 O O . ARG A 1 125 ? 19.934 -3.117 -31.278 1.00 97.44 125 ARG A O 1
ATOM 1039 N N . LYS A 1 126 ? 18.348 -4.645 -30.799 1.00 97.06 126 LYS A N 1
ATOM 1040 C CA . LYS A 1 126 ? 18.600 -5.497 -31.975 1.00 97.06 126 LYS A CA 1
ATOM 1041 C C . LYS A 1 126 ? 18.362 -4.758 -33.289 1.00 97.06 126 LYS A C 1
ATOM 1043 O O . LYS A 1 126 ? 19.152 -4.904 -34.219 1.00 97.06 126 LYS A O 1
ATOM 1048 N N . GLU A 1 127 ? 17.312 -3.944 -33.378 1.00 96.62 127 GLU A N 1
ATOM 1049 C CA . GLU A 1 127 ? 17.045 -3.138 -34.573 1.00 96.62 127 GLU A CA 1
ATOM 1050 C C . GLU A 1 127 ? 18.150 -2.111 -34.835 1.00 96.62 127 GLU A C 1
ATOM 1052 O O . GLU A 1 127 ? 18.593 -1.957 -35.976 1.00 96.62 127 GLU A O 1
ATOM 1057 N N . LYS A 1 128 ? 18.631 -1.422 -33.794 1.00 96.19 128 LYS A N 1
ATOM 1058 C CA . LYS A 1 128 ? 19.754 -0.479 -33.902 1.00 96.19 128 LYS A CA 1
ATOM 1059 C C . LYS A 1 128 ? 21.035 -1.193 -34.336 1.00 96.19 128 LYS A C 1
ATOM 1061 O O . LYS A 1 128 ? 21.731 -0.696 -35.221 1.00 96.19 128 LYS A O 1
ATOM 1066 N N . GLU A 1 129 ? 21.317 -2.369 -33.782 1.00 95.94 129 GLU A N 1
ATOM 1067 C CA . GLU A 1 129 ? 22.470 -3.195 -34.162 1.00 95.94 129 GLU A CA 1
ATOM 1068 C C . GLU A 1 129 ? 22.389 -3.673 -35.617 1.00 95.94 129 GLU A C 1
ATOM 1070 O O . GLU A 1 129 ? 23.367 -3.542 -36.357 1.00 95.94 129 GLU A O 1
ATOM 1075 N N . ALA A 1 130 ? 21.222 -4.143 -36.065 1.00 94.62 130 ALA A N 1
ATOM 1076 C CA . ALA A 1 130 ? 20.994 -4.561 -37.446 1.00 94.62 130 ALA A CA 1
ATOM 1077 C C . ALA A 1 130 ? 21.122 -3.389 -38.434 1.00 94.62 130 ALA A C 1
ATOM 1079 O O . ALA A 1 130 ? 21.766 -3.519 -39.477 1.00 94.62 130 ALA A O 1
ATOM 1080 N N . ARG A 1 131 ? 20.571 -2.214 -38.095 1.00 93.94 131 ARG A N 1
ATOM 1081 C CA . ARG A 1 131 ? 20.726 -0.986 -38.896 1.00 93.94 131 ARG A CA 1
ATOM 1082 C C . ARG A 1 131 ? 22.189 -0.553 -38.983 1.00 93.94 131 ARG A C 1
ATOM 1084 O O . ARG A 1 131 ? 22.647 -0.193 -40.064 1.00 93.94 131 ARG A O 1
ATOM 1091 N N . ALA A 1 132 ? 22.930 -0.628 -37.877 1.00 93.62 132 ALA A N 1
ATOM 1092 C CA . ALA A 1 132 ? 24.352 -0.304 -37.850 1.00 93.62 132 ALA A CA 1
ATOM 1093 C C . ALA A 1 132 ? 25.196 -1.303 -38.663 1.00 93.62 132 ALA A C 1
ATOM 1095 O O . ALA A 1 132 ? 26.123 -0.892 -39.357 1.00 93.62 132 ALA A O 1
ATOM 1096 N N . ALA A 1 133 ? 24.873 -2.600 -38.618 1.00 91.81 133 ALA A N 1
ATOM 1097 C CA . ALA A 1 133 ? 25.528 -3.617 -39.441 1.00 91.81 133 ALA A CA 1
ATOM 1098 C C . ALA A 1 133 ? 25.274 -3.391 -40.942 1.00 91.81 133 ALA A C 1
ATOM 1100 O O . ALA A 1 133 ? 26.229 -3.328 -41.711 1.00 91.81 133 ALA A O 1
ATOM 1101 N N . CYS A 1 134 ? 24.016 -3.160 -41.333 1.00 84.44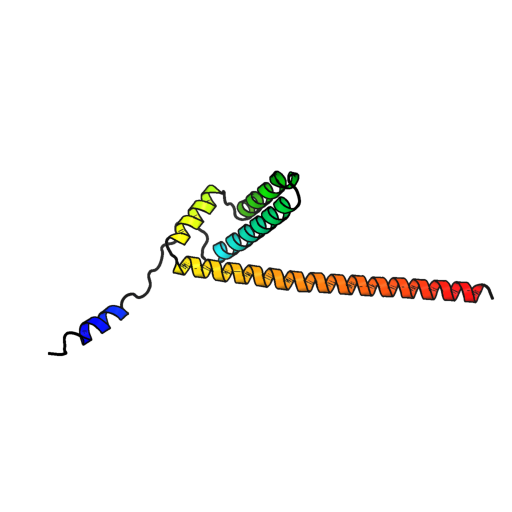 134 CYS A N 1
ATOM 1102 C CA . CYS A 1 134 ? 23.631 -2.867 -42.718 1.00 84.44 134 CYS A CA 1
ATOM 1103 C C . CYS A 1 134 ? 24.277 -1.571 -43.247 1.00 84.44 134 CYS A C 1
ATOM 1105 O O . CYS A 1 134 ? 24.678 -1.499 -44.407 1.00 84.44 134 CYS A O 1
ATOM 1107 N N . GLY A 1 135 ? 24.424 -0.546 -42.398 1.00 83.94 135 GLY A N 1
ATOM 1108 C CA . GLY A 1 135 ? 25.143 0.684 -42.743 1.00 83.94 135 GLY A CA 1
ATOM 1109 C C . GLY A 1 135 ? 26.625 0.444 -43.049 1.00 83.94 135 GLY A C 1
ATOM 1110 O O . GLY A 1 135 ? 27.106 0.874 -44.094 1.00 83.94 135 GLY A O 1
ATOM 1111 N N . ARG A 1 136 ? 27.326 -0.300 -42.181 1.00 77.12 136 ARG A N 1
ATOM 1112 C CA . ARG A 1 136 ? 28.749 -0.645 -42.371 1.00 77.12 136 ARG A CA 1
ATOM 1113 C C . ARG A 1 136 ? 28.987 -1.508 -43.610 1.00 77.12 136 ARG A C 1
ATOM 1115 O O . ARG A 1 136 ? 29.967 -1.307 -44.315 1.00 77.12 136 ARG A O 1
ATOM 1122 N N . GLU A 1 137 ? 28.092 -2.450 -43.897 1.00 76.12 137 GLU A N 1
ATOM 1123 C CA . GLU A 1 137 ? 28.195 -3.318 -45.076 1.00 76.12 137 GLU A CA 1
ATOM 1124 C C . GLU A 1 137 ? 28.069 -2.526 -46.389 1.00 76.12 137 GLU A C 1
ATOM 1126 O O . GLU A 1 137 ? 28.838 -2.743 -47.326 1.00 76.12 137 GLU A O 1
ATOM 1131 N N . LYS A 1 138 ? 27.174 -1.527 -46.433 1.00 80.38 138 LYS A N 1
ATOM 1132 C CA . LYS A 1 138 ? 27.058 -0.614 -47.582 1.00 80.38 138 LYS A CA 1
ATOM 1133 C C . LYS A 1 138 ? 28.309 0.242 -47.781 1.00 80.38 138 LYS A C 1
ATOM 1135 O O . LYS A 1 138 ? 28.729 0.428 -48.919 1.00 80.38 138 LYS A O 1
ATOM 1140 N N . GLU A 1 139 ? 28.918 0.726 -46.702 1.00 73.19 139 GLU A N 1
ATOM 1141 C CA . GLU A 1 139 ? 30.149 1.529 -46.747 1.00 73.19 139 GLU A CA 1
ATOM 1142 C C . GLU A 1 139 ? 31.348 0.726 -47.288 1.00 73.19 139 GLU A C 1
ATOM 1144 O O . GLU A 1 139 ? 32.105 1.228 -48.120 1.00 73.19 139 GLU A O 1
ATOM 1149 N N . ILE A 1 140 ? 31.457 -0.556 -46.914 1.00 76.06 140 ILE A N 1
ATOM 1150 C CA . ILE A 1 140 ? 32.455 -1.495 -47.459 1.00 76.06 140 ILE A CA 1
ATOM 1151 C C . ILE A 1 140 ? 32.198 -1.766 -48.950 1.00 76.06 140 ILE A C 1
ATOM 1153 O O . ILE A 1 140 ? 33.135 -1.805 -49.739 1.00 76.06 140 ILE A O 1
ATOM 1157 N N . SER A 1 141 ? 30.934 -1.907 -49.365 1.00 66.19 141 SER A N 1
ATOM 1158 C CA . SER A 1 141 ? 30.590 -2.154 -50.775 1.00 66.19 141 SER A CA 1
ATOM 1159 C C . SER A 1 141 ? 30.804 -0.952 -51.707 1.00 66.19 141 SER A C 1
ATOM 1161 O O . SER A 1 141 ? 30.939 -1.146 -52.907 1.00 66.19 141 SER A O 1
ATOM 1163 N N . LEU A 1 142 ? 30.828 0.278 -51.176 1.00 71.31 142 LEU A N 1
ATOM 1164 C CA . LEU A 1 142 ? 31.070 1.508 -51.948 1.00 71.31 142 LEU A CA 1
ATOM 1165 C C . LEU A 1 142 ? 32.558 1.874 -52.077 1.00 71.31 142 LEU A C 1
ATOM 1167 O O . LEU A 1 142 ? 32.891 2.810 -52.801 1.00 71.31 142 LEU A O 1
ATOM 1171 N N . SER A 1 143 ? 33.433 1.195 -51.332 1.00 62.22 143 SER A N 1
ATOM 1172 C CA . SER A 1 143 ? 34.880 1.443 -51.293 1.00 62.22 143 SER A CA 1
ATOM 1173 C C . SER A 1 143 ? 35.704 0.393 -52.060 1.00 62.22 143 SER A C 1
ATOM 1175 O O . SER A 1 143 ? 36.935 0.461 -52.046 1.00 62.22 143 SER A O 1
ATOM 1177 N N . VAL A 1 144 ? 35.028 -0.530 -52.760 1.00 57.84 144 VAL A N 1
ATOM 1178 C CA . VAL A 1 144 ? 35.572 -1.527 -53.705 1.00 57.84 144 VAL A CA 1
ATOM 1179 C C . VAL A 1 144 ? 35.106 -1.184 -55.114 1.00 57.84 144 VAL A C 1
ATOM 1181 O O . VAL A 1 144 ? 35.948 -1.259 -56.036 1.00 57.84 144 VAL A O 1
#

Sequence (144 aa):
MPAMWTGLVLTVFLTGCIRHKLPEGFPDKDKFAEILSEVHLAEATINQLRINNSRGKTTANNYYHYVLAKYDLTQEKFDTIVNWYLGYPELYQEVYDESIAILSEKQAEWQREVKGIEEQIERERKEKEARAACGREKEISLSV

Radius of gyration: 28.41 Å; chains: 1; bounding box: 70×52×85 Å

InterPro domains:
  IPR025381 Domain of unknown function DUF4296 [PF14129] (23-108)

Organism: NCBI:txid869213

Secondary structure (DSSP, 8-state):
--TTHHHHHHHGGG-------PPTT---HHHHHHHHHHHHHHHHHHHHHHHH-GGGHHHHHHHHHHHHHHTT--HHHHHHHHHHHHTSHHHHHHHHHHHHHHHHHHHHHHHHHHHHHHHHHHHHHHHHHHHHHHHHHHHHHT--

Foldseek 3Di:
DPVVVVVVVVVVVPPPDDDDDDDPPADPLLVLLVLVLQLVVLVVVLVVVVVVDVVCNVVSVVSNQVSQVVVVHDPVRNVVNVVVCVVPVVSVVSSPVSNVVVNVVVVVVVVVVVVVVVVVVVVVVVVVVVVVVVVVVVVVVVVD